Protein AF-A0A1W9L5U1-F1 (afdb_monomer_lite)

Radius of gyration: 12.5 Å; chains: 1; bounding box: 28×18×36 Å

pLDDT: mean 91.66, std 10.47, range [49.38, 98.25]

Structure (mmCIF, N/CA/C/O backbone):
data_AF-A0A1W9L5U1-F1
#
_entry.id   AF-A0A1W9L5U1-F1
#
loop_
_atom_site.group_PDB
_atom_site.id
_atom_site.type_symbol
_atom_site.label_atom_id
_atom_site.label_alt_id
_atom_site.label_comp_id
_atom_site.label_asym_id
_atom_site.label_entity_id
_atom_site.label_seq_id
_atom_site.pdbx_PDB_ins_code
_atom_site.Cartn_x
_atom_site.Cartn_y
_atom_site.Cartn_z
_atom_site.occupancy
_atom_site.B_iso_or_equiv
_atom_site.auth_seq_id
_atom_site.auth_comp_id
_atom_site.auth_asym_id
_atom_site.auth_atom_id
_atom_site.pdbx_PDB_model_num
ATOM 1 N N . MET A 1 1 ? -11.124 -7.951 22.364 1.00 72.00 1 MET A N 1
ATOM 2 C CA . MET A 1 1 ? -10.835 -6.508 22.192 1.00 72.00 1 MET A CA 1
ATOM 3 C C . MET A 1 1 ? -10.943 -6.167 20.716 1.00 72.00 1 MET A C 1
ATOM 5 O O . MET A 1 1 ? -10.597 -7.020 19.907 1.00 72.00 1 MET A O 1
ATOM 9 N N . LYS A 1 2 ? -11.445 -4.977 20.364 1.00 84.94 2 LYS A N 1
ATOM 10 C CA . LYS A 1 2 ? -11.468 -4.510 18.969 1.00 84.94 2 LYS A CA 1
ATOM 11 C C . LYS A 1 2 ? -10.055 -4.074 18.569 1.00 84.94 2 LYS A C 1
ATOM 13 O O . LYS A 1 2 ? -9.394 -3.409 19.364 1.00 84.94 2 LYS A O 1
ATOM 18 N N . ARG A 1 3 ? -9.595 -4.473 17.382 1.00 94.25 3 ARG A N 1
ATOM 19 C CA . ARG A 1 3 ? -8.297 -4.038 16.851 1.00 94.25 3 ARG A CA 1
ATOM 20 C C . ARG A 1 3 ? -8.384 -2.576 16.398 1.00 94.25 3 ARG A C 1
ATOM 22 O O . ARG A 1 3 ? -9.452 -2.159 15.943 1.00 94.25 3 ARG A O 1
ATOM 29 N N . PRO A 1 4 ? -7.303 -1.790 16.523 1.00 97.50 4 PRO A N 1
ATOM 30 C CA . PRO A 1 4 ? -7.247 -0.470 15.911 1.00 97.50 4 PRO A CA 1
ATOM 31 C C . PRO A 1 4 ? -7.423 -0.574 14.392 1.00 97.50 4 PRO A C 1
ATOM 33 O O . PRO A 1 4 ? -7.017 -1.554 13.764 1.00 97.50 4 PRO A O 1
ATOM 36 N N . THR A 1 5 ? -8.042 0.445 13.809 1.00 97.81 5 THR A N 1
ATOM 37 C CA . THR A 1 5 ? -8.284 0.532 12.369 1.00 97.81 5 THR A CA 1
ATOM 38 C C . THR A 1 5 ? -7.235 1.420 11.717 1.00 97.81 5 THR A C 1
ATOM 40 O O . THR A 1 5 ? -6.956 2.503 12.233 1.00 97.81 5 THR A O 1
ATOM 43 N N . VAL A 1 6 ? -6.710 1.007 10.567 1.00 97.50 6 VAL A N 1
ATOM 44 C CA . VAL A 1 6 ? -5.849 1.841 9.719 1.00 97.50 6 VAL A CA 1
ATOM 45 C C . VAL A 1 6 ? -6.411 1.888 8.309 1.00 97.50 6 VAL A C 1
ATOM 47 O O . VAL A 1 6 ? -6.912 0.888 7.795 1.00 97.50 6 VAL A O 1
ATOM 50 N N . TYR A 1 7 ? -6.326 3.061 7.697 1.00 97.94 7 TYR A N 1
ATOM 51 C CA . TYR A 1 7 ? -6.646 3.259 6.293 1.00 97.94 7 TYR A CA 1
ATOM 52 C C . TYR A 1 7 ? -5.341 3.439 5.525 1.00 97.94 7 TYR A C 1
ATOM 54 O O . TYR A 1 7 ? -4.493 4.227 5.949 1.00 97.94 7 TYR A O 1
ATOM 62 N N . LEU A 1 8 ? -5.168 2.702 4.431 1.00 97.50 8 LEU A N 1
ATOM 63 C CA . LEU A 1 8 ? -3.973 2.783 3.601 1.00 97.50 8 LEU A CA 1
ATOM 64 C C . LEU A 1 8 ? -4.298 3.470 2.277 1.00 97.50 8 LEU A C 1
ATOM 66 O O . LEU A 1 8 ? -5.229 3.084 1.576 1.00 97.50 8 LEU A O 1
ATOM 70 N N . ASP A 1 9 ? -3.489 4.469 1.949 1.00 96.94 9 ASP A N 1
ATOM 71 C CA . ASP A 1 9 ? -3.404 5.051 0.614 1.00 96.94 9 ASP A CA 1
ATOM 72 C C . ASP A 1 9 ? -2.664 4.101 -0.343 1.00 96.94 9 ASP A C 1
ATOM 74 O O . ASP A 1 9 ? -1.821 3.327 0.117 1.00 96.94 9 ASP A O 1
ATOM 78 N N . THR A 1 10 ? -2.935 4.183 -1.652 1.00 96.38 10 THR A N 1
ATOM 79 C CA . THR A 1 10 ? -2.373 3.323 -2.714 1.00 96.38 10 THR A CA 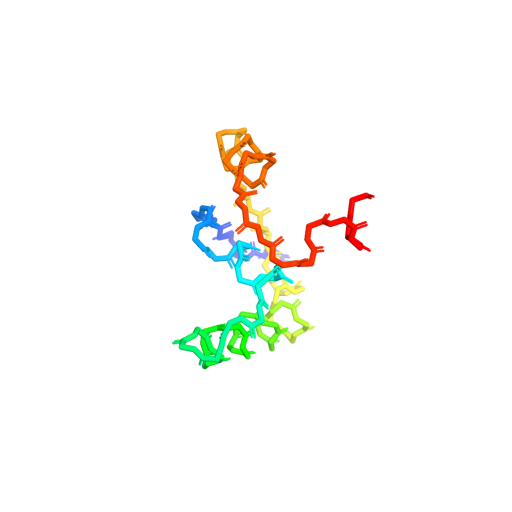1
ATOM 80 C C . THR A 1 10 ? -0.855 3.205 -2.674 1.00 96.38 10 THR A C 1
ATOM 82 O O . THR A 1 10 ? -0.306 2.137 -2.960 1.00 96.38 10 THR A O 1
ATOM 85 N N . THR A 1 11 ? -0.163 4.276 -2.289 1.00 95.38 11 THR A N 1
ATOM 86 C CA . THR A 1 11 ? 1.301 4.293 -2.204 1.00 95.38 11 THR A CA 1
ATOM 87 C C . THR A 1 11 ? 1.847 3.144 -1.353 1.00 95.38 11 THR A C 1
ATOM 89 O O . THR A 1 11 ? 2.792 2.481 -1.773 1.00 95.38 11 THR A O 1
ATOM 92 N N . ILE A 1 12 ? 1.218 2.819 -0.220 1.00 96.44 12 ILE A N 1
ATOM 93 C CA . ILE A 1 12 ? 1.683 1.759 0.684 1.00 96.44 12 ILE A CA 1
ATOM 94 C C . ILE A 1 12 ? 1.585 0.356 0.059 1.00 96.44 12 ILE A C 1
ATOM 96 O O . ILE A 1 12 ? 2.629 -0.281 -0.093 1.00 96.44 12 ILE A O 1
ATOM 100 N N . PRO A 1 13 ? 0.401 -0.158 -0.336 1.00 95.62 13 PRO A N 1
ATOM 101 C CA . PRO A 1 13 ? 0.304 -1.469 -0.961 1.00 95.62 13 PRO A CA 1
ATOM 102 C C . PRO A 1 13 ? 1.012 -1.530 -2.320 1.00 95.62 13 PRO A C 1
ATOM 104 O O . PRO A 1 13 ? 1.419 -2.619 -2.709 1.00 95.62 13 PRO A O 1
ATOM 107 N N . SER A 1 14 ? 1.235 -0.409 -3.023 1.00 95.44 14 SER A N 1
ATOM 108 C CA . SER A 1 14 ? 1.969 -0.428 -4.299 1.00 95.44 14 SER A CA 1
ATOM 109 C C . SER A 1 14 ? 3.399 -0.961 -4.157 1.00 95.44 14 SER A C 1
ATOM 111 O O . SER A 1 14 ? 3.864 -1.713 -5.012 1.00 95.44 14 SER A O 1
ATOM 113 N N . TYR A 1 15 ? 4.060 -0.692 -3.025 1.00 96.12 15 TYR A N 1
ATOM 114 C CA . TYR A 1 15 ? 5.399 -1.212 -2.739 1.00 96.12 15 TYR A CA 1
ATOM 115 C C . TYR A 1 15 ? 5.441 -2.734 -2.541 1.00 96.12 15 TYR A C 1
ATOM 117 O O . TYR A 1 15 ? 6.519 -3.322 -2.589 1.00 96.12 15 TYR A O 1
ATOM 125 N N . LEU A 1 16 ? 4.299 -3.403 -2.342 1.00 94.50 16 LEU A N 1
ATOM 126 C CA . LEU A 1 16 ? 4.257 -4.870 -2.319 1.00 94.50 16 LEU A CA 1
ATOM 127 C C . LEU A 1 16 ? 4.541 -5.471 -3.702 1.00 94.50 16 LEU A C 1
ATOM 129 O O . LEU A 1 16 ? 5.032 -6.596 -3.777 1.00 94.50 16 LEU A O 1
ATOM 133 N N . PHE A 1 17 ? 4.276 -4.712 -4.768 1.00 93.25 17 PHE A N 1
ATOM 134 C CA . PHE A 1 17 ? 4.453 -5.116 -6.165 1.00 93.25 17 PHE A CA 1
ATOM 135 C C . PHE A 1 17 ? 5.728 -4.539 -6.800 1.00 93.25 17 PHE A C 1
ATOM 137 O O . PHE A 1 17 ? 6.001 -4.795 -7.974 1.00 93.25 17 PHE A O 1
ATOM 144 N N . ASP A 1 18 ? 6.499 -3.752 -6.045 1.00 93.38 18 ASP A N 1
ATOM 145 C CA . ASP A 1 18 ? 7.693 -3.063 -6.530 1.00 93.38 18 ASP A CA 1
ATOM 146 C C . ASP A 1 18 ? 8.993 -3.746 -6.067 1.00 93.38 18 ASP A C 1
ATOM 148 O O . ASP A 1 18 ? 9.045 -4.459 -5.059 1.00 93.38 18 ASP A O 1
ATOM 152 N N . GLU A 1 19 ? 10.054 -3.528 -6.835 1.00 93.06 19 GLU A N 1
ATOM 153 C CA . GLU A 1 19 ? 11.410 -4.049 -6.615 1.00 93.06 19 GLU A CA 1
ATOM 154 C C . GLU A 1 19 ? 12.502 -3.120 -7.168 1.00 93.06 19 GLU A C 1
ATOM 156 O O . GLU A 1 19 ? 13.681 -3.473 -7.154 1.00 93.06 19 GLU A O 1
ATOM 161 N N . ARG A 1 20 ? 12.129 -1.928 -7.652 1.00 93.12 20 ARG A N 1
ATOM 162 C CA . ARG A 1 20 ? 13.075 -0.927 -8.147 1.00 93.12 20 ARG A CA 1
ATOM 163 C C . ARG A 1 20 ? 14.055 -0.544 -7.039 1.00 93.12 20 ARG A C 1
ATOM 165 O O . ARG A 1 20 ? 13.650 -0.286 -5.902 1.00 93.12 20 ARG A O 1
ATOM 172 N N . GLU A 1 21 ? 15.347 -0.495 -7.360 1.00 95.38 21 GLU A N 1
ATOM 173 C CA . GLU A 1 21 ? 16.410 -0.303 -6.361 1.00 95.38 21 GLU A CA 1
ATOM 174 C C . GLU A 1 21 ? 16.265 1.044 -5.631 1.00 95.38 21 GLU A C 1
ATOM 176 O O . GLU A 1 21 ? 16.496 1.120 -4.426 1.00 95.38 21 GLU A O 1
ATOM 181 N N . GLU A 1 22 ? 15.783 2.087 -6.311 1.00 96.94 22 GLU A N 1
ATOM 182 C CA . GLU A 1 22 ? 15.508 3.396 -5.714 1.00 96.94 22 GLU A CA 1
ATOM 183 C C . GLU A 1 22 ? 14.377 3.380 -4.667 1.00 96.94 22 GLU A C 1
ATOM 185 O O . GLU A 1 22 ? 14.318 4.269 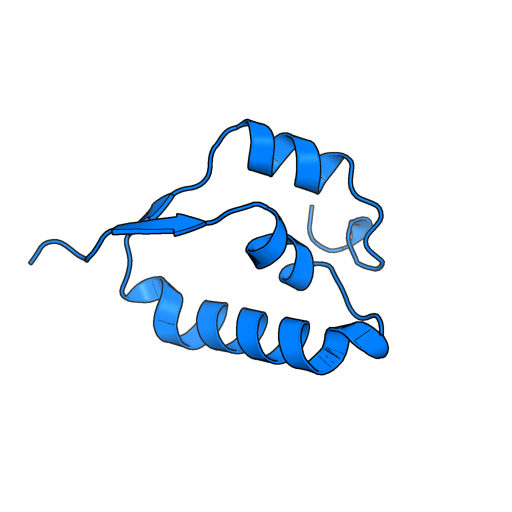-3.817 1.00 96.94 22 GLU A O 1
ATOM 190 N N . LEU A 1 23 ? 13.508 2.361 -4.682 1.00 96.56 23 LEU A N 1
ATOM 191 C CA . LEU A 1 23 ? 12.397 2.182 -3.737 1.00 96.56 23 LEU A CA 1
ATOM 192 C C . LEU A 1 23 ? 12.661 1.090 -2.693 1.00 96.56 23 LEU A C 1
ATOM 194 O O . LEU A 1 23 ? 11.815 0.841 -1.832 1.00 96.56 23 LEU A O 1
ATOM 198 N N . LYS A 1 24 ? 13.828 0.443 -2.722 1.00 97.50 24 LYS A N 1
ATOM 199 C CA . LYS A 1 24 ? 14.134 -0.760 -1.935 1.00 97.50 24 LYS A CA 1
ATOM 200 C C . LYS A 1 24 ? 13.869 -0.631 -0.440 1.00 97.50 24 LYS A C 1
ATOM 202 O O . LYS A 1 24 ? 13.297 -1.540 0.156 1.00 97.50 24 LYS A O 1
ATOM 207 N N . THR A 1 25 ? 14.232 0.499 0.166 1.00 98.25 25 THR A N 1
ATOM 208 C CA . THR A 1 25 ? 13.974 0.750 1.593 1.00 98.25 25 THR A CA 1
ATOM 209 C C . THR A 1 25 ? 12.475 0.767 1.897 1.00 98.25 25 THR A C 1
ATOM 211 O O . THR A 1 25 ? 12.043 0.186 2.889 1.00 98.25 25 THR A O 1
ATOM 214 N N . LEU A 1 26 ? 11.666 1.387 1.033 1.00 98.00 26 LEU A N 1
ATOM 215 C CA . LEU A 1 26 ? 10.211 1.459 1.200 1.00 98.00 26 LEU A CA 1
ATOM 216 C C . LEU A 1 26 ? 9.567 0.090 0.976 1.00 98.00 26 LEU A C 1
ATOM 218 O O . LEU A 1 26 ? 8.751 -0.338 1.786 1.00 98.00 26 LEU A O 1
ATOM 222 N N . VAL A 1 27 ? 10.002 -0.638 -0.056 1.00 97.50 27 VAL A N 1
ATOM 223 C CA . VAL A 1 27 ? 9.593 -2.029 -0.305 1.00 97.50 27 VAL A CA 1
ATOM 224 C C . VAL A 1 27 ? 9.884 -2.910 0.908 1.00 97.50 27 VAL A C 1
ATOM 226 O O . VAL A 1 27 ? 9.011 -3.660 1.347 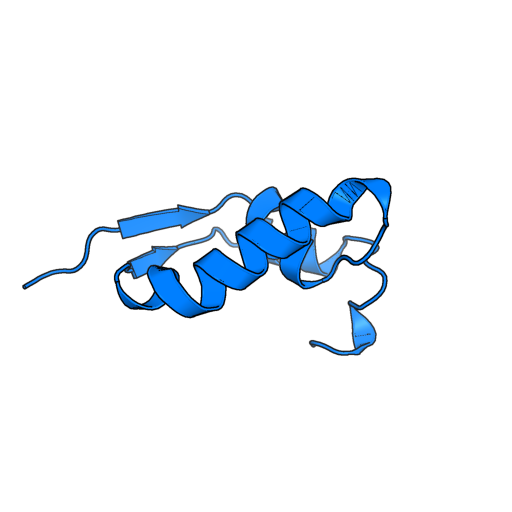1.00 97.50 27 VAL A O 1
ATOM 229 N N . GLN A 1 28 ? 11.082 -2.801 1.486 1.00 98.12 28 GLN A N 1
ATOM 230 C CA . GLN A 1 28 ? 11.471 -3.573 2.663 1.00 98.12 28 GLN A CA 1
ATOM 231 C C . GLN A 1 28 ? 10.589 -3.245 3.874 1.00 98.12 28 GLN A C 1
ATOM 233 O O . GLN A 1 28 ? 10.053 -4.164 4.493 1.00 98.12 28 GLN A O 1
ATOM 238 N N . ILE A 1 29 ? 10.408 -1.959 4.191 1.00 98.12 29 ILE A N 1
ATOM 239 C CA . ILE A 1 29 ? 9.588 -1.521 5.330 1.00 98.12 29 ILE A CA 1
ATOM 240 C C . ILE A 1 29 ? 8.141 -1.986 5.157 1.00 98.12 29 ILE A C 1
ATOM 242 O O . ILE A 1 29 ? 7.565 -2.554 6.086 1.00 98.12 29 ILE A O 1
ATOM 246 N N . THR A 1 30 ? 7.564 -1.803 3.967 1.00 97.81 30 THR A N 1
ATOM 247 C CA . THR A 1 30 ? 6.192 -2.228 3.680 1.00 97.81 30 THR A CA 1
ATOM 248 C C . THR A 1 30 ? 6.047 -3.737 3.831 1.00 97.81 30 THR A C 1
ATOM 250 O O . THR A 1 30 ? 5.125 -4.178 4.510 1.00 97.81 30 THR A O 1
ATOM 253 N N . LYS A 1 31 ? 6.953 -4.545 3.259 1.00 97.06 31 LYS A N 1
ATOM 254 C CA . LYS A 1 31 ? 6.894 -6.015 3.367 1.00 97.06 31 LYS A CA 1
ATOM 255 C C . LYS A 1 31 ? 7.036 -6.493 4.813 1.00 97.06 31 LYS A C 1
ATOM 257 O O . LYS A 1 31 ? 6.295 -7.385 5.222 1.00 97.06 31 LYS A O 1
ATOM 262 N N . GLN A 1 32 ? 7.929 -5.878 5.589 1.00 98.25 32 GLN A N 1
ATOM 263 C CA . GLN A 1 32 ? 8.089 -6.189 7.009 1.00 98.25 32 GLN A CA 1
ATOM 264 C C . GLN A 1 32 ? 6.811 -5.864 7.794 1.00 98.25 32 GLN A C 1
ATOM 266 O O . GLN A 1 32 ? 6.254 -6.744 8.447 1.00 98.25 32 GLN A O 1
ATOM 271 N N . TRP A 1 33 ? 6.288 -4.639 7.670 1.00 97.94 33 TRP A N 1
ATOM 272 C CA . TRP A 1 33 ? 5.042 -4.245 8.333 1.00 97.94 33 TRP A CA 1
ATOM 273 C C . TRP A 1 33 ? 3.870 -5.145 7.921 1.00 97.94 33 TRP A C 1
ATOM 275 O O . TRP A 1 33 ? 3.059 -5.539 8.759 1.00 97.94 33 TRP A O 1
ATOM 285 N N . TRP A 1 34 ? 3.798 -5.525 6.641 1.00 97.19 34 TRP A N 1
ATOM 286 C CA . TRP A 1 34 ? 2.737 -6.387 6.123 1.00 97.19 34 TRP A CA 1
ATOM 287 C C . TRP A 1 34 ? 2.737 -7.782 6.760 1.00 97.19 34 TRP A C 1
ATOM 289 O O . TRP A 1 34 ? 1.666 -8.347 6.994 1.00 97.19 34 TRP A O 1
ATOM 299 N N . GLY A 1 35 ? 3.922 -8.331 7.038 1.00 96.94 35 GLY A N 1
ATOM 300 C CA . GLY A 1 35 ? 4.088 -9.641 7.667 1.00 96.94 35 GLY A CA 1
ATOM 301 C C . GLY A 1 35 ? 3.947 -9.619 9.190 1.00 96.94 35 GLY A C 1
ATOM 302 O O . GLY A 1 35 ? 3.304 -10.502 9.755 1.00 96.94 35 GLY A O 1
ATOM 303 N N . GLU A 1 36 ? 4.527 -8.616 9.849 1.00 98.00 36 GLU A N 1
ATOM 304 C CA . GLU A 1 36 ? 4.691 -8.589 11.310 1.00 98.00 36 GLU A CA 1
ATOM 305 C C . GLU A 1 36 ? 3.571 -7.808 12.017 1.00 98.00 36 GLU A C 1
ATOM 307 O O . GLU A 1 36 ? 3.001 -8.265 13.010 1.00 98.00 36 GLU A O 1
ATOM 312 N N . GLU A 1 37 ? 3.199 -6.647 11.480 1.00 96.62 37 GLU A N 1
ATOM 313 C CA . GLU A 1 37 ? 2.356 -5.673 12.181 1.00 96.62 37 GLU A CA 1
ATOM 314 C C . GLU A 1 37 ? 0.905 -5.681 11.689 1.00 96.62 37 GLU A C 1
ATOM 316 O O . GLU A 1 37 ? -0.025 -5.610 12.494 1.00 96.62 37 GLU A O 1
ATOM 321 N N . ARG A 1 38 ? 0.675 -5.852 10.379 1.00 96.44 38 ARG A N 1
ATOM 322 C CA . ARG A 1 38 ? -0.665 -5.878 9.758 1.00 96.44 38 ARG A CA 1
ATOM 323 C C . ARG A 1 38 ? -1.693 -6.751 10.498 1.00 96.44 38 ARG A C 1
ATOM 325 O O . ARG A 1 38 ? -2.838 -6.309 10.612 1.00 96.44 38 ARG A O 1
ATOM 332 N N . PRO A 1 39 ? -1.370 -7.961 11.019 1.00 96.44 39 PRO A N 1
ATOM 333 C CA . PRO A 1 39 ? -2.346 -8.793 11.736 1.00 96.44 39 PRO A CA 1
ATOM 334 C C . PRO A 1 39 ? -2.971 -8.118 12.970 1.00 96.44 39 PRO A C 1
ATOM 336 O O . PRO A 1 39 ? -4.087 -8.475 13.371 1.00 96.44 39 PRO A O 1
ATOM 339 N N . GLN A 1 40 ? -2.276 -7.135 13.549 1.00 97.12 40 GLN A N 1
ATOM 340 C CA . GLN A 1 40 ? -2.705 -6.392 14.732 1.00 97.12 40 GLN A CA 1
ATOM 341 C C . GLN A 1 40 ? -3.768 -5.325 14.418 1.00 97.12 40 GLN A C 1
ATOM 343 O O . GLN A 1 40 ? -4.421 -4.831 15.338 1.00 97.12 40 GLN A O 1
ATOM 348 N N . PHE A 1 4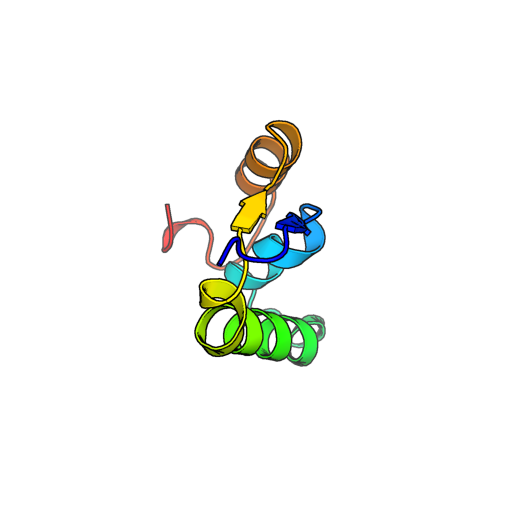1 ? -4.009 -5.022 13.138 1.00 97.50 41 PHE A N 1
ATOM 349 C CA . PHE A 1 41 ? -4.933 -3.981 12.690 1.00 97.50 41 PHE A CA 1
ATOM 350 C C . PHE A 1 41 ? -6.118 -4.538 11.891 1.00 97.50 41 PHE A C 1
ATOM 352 O O . PHE A 1 41 ? -6.062 -5.607 11.280 1.00 97.50 41 PHE A O 1
ATOM 359 N N . GLU A 1 42 ? -7.209 -3.775 11.867 1.00 97.69 42 GLU A N 1
ATOM 360 C CA . GLU A 1 42 ? -8.210 -3.850 10.801 1.00 97.69 42 GLU A CA 1
ATOM 361 C C . GLU A 1 42 ? -7.819 -2.858 9.701 1.00 97.69 42 GLU A C 1
ATOM 363 O O . GLU A 1 42 ? -7.812 -1.646 9.923 1.00 97.69 42 GLU A O 1
ATOM 368 N N . VAL A 1 43 ? -7.449 -3.380 8.532 1.00 97.31 43 VAL A N 1
ATOM 369 C CA . VAL A 1 43 ? -6.930 -2.587 7.413 1.00 97.31 43 VAL A CA 1
ATOM 370 C C . VAL A 1 43 ? -8.045 -2.306 6.414 1.00 97.31 43 VAL A C 1
ATOM 372 O O . VAL A 1 43 ? -8.715 -3.234 5.964 1.00 97.31 43 VAL A O 1
ATOM 375 N N . TYR A 1 44 ? -8.198 -1.037 6.050 1.00 97.88 44 TYR A N 1
ATOM 376 C CA . TYR A 1 44 ? -9.138 -0.563 5.040 1.00 97.88 44 TYR A CA 1
ATOM 377 C C . TYR A 1 44 ? -8.390 0.160 3.914 1.00 97.88 44 TYR A C 1
ATOM 379 O O . T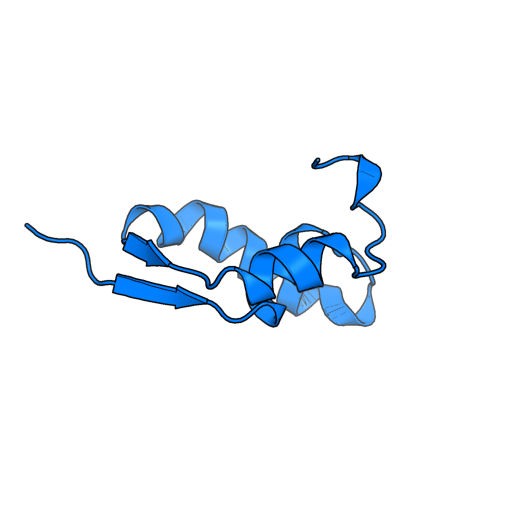YR A 1 44 ? -7.362 0.795 4.145 1.00 97.88 44 TYR A O 1
ATOM 387 N N . VAL A 1 45 ? -8.932 0.069 2.706 1.00 97.19 45 VAL A N 1
ATOM 388 C CA . VAL A 1 45 ? -8.536 0.824 1.507 1.00 97.19 45 VAL A CA 1
ATOM 389 C C . VAL A 1 45 ? -9.814 1.247 0.787 1.00 97.19 45 VAL A C 1
ATOM 391 O O . VAL A 1 45 ? -10.861 0.630 1.018 1.00 97.19 45 VAL A O 1
ATOM 394 N N . SER A 1 46 ? -9.767 2.275 -0.059 1.00 96.81 46 SER A N 1
ATOM 395 C CA . SER A 1 46 ? -10.904 2.585 -0.931 1.00 96.81 46 SER A CA 1
ATOM 396 C C . SER A 1 46 ? -10.896 1.742 -2.205 1.00 96.81 46 SER A C 1
ATOM 398 O O . SER A 1 46 ? -9.940 1.025 -2.511 1.00 96.81 46 SER A O 1
ATOM 400 N N . GLU A 1 47 ? -11.987 1.835 -2.961 1.00 95.75 47 GLU A N 1
ATOM 401 C CA . GLU A 1 47 ? -12.090 1.239 -4.291 1.00 95.75 47 GLU A CA 1
ATOM 402 C C . GLU A 1 47 ? -11.096 1.883 -5.271 1.00 95.75 47 GLU A C 1
ATOM 404 O O . GLU A 1 47 ? -10.472 1.182 -6.067 1.00 95.75 47 GLU A O 1
ATOM 409 N N . GLU A 1 48 ? -10.861 3.192 -5.159 1.00 95.19 48 GLU A N 1
ATOM 410 C CA . GLU A 1 48 ? -9.874 3.924 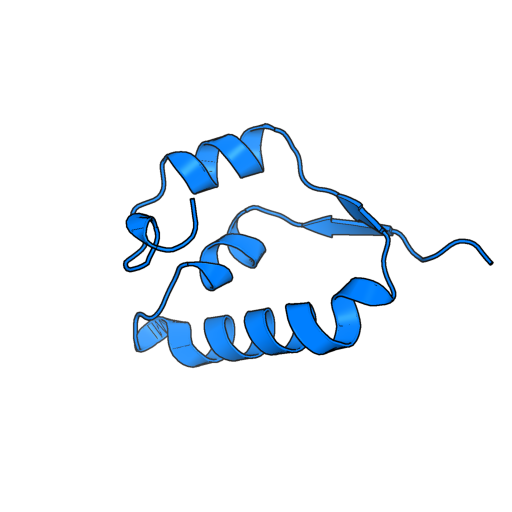-5.959 1.00 95.19 48 GLU A CA 1
ATOM 411 C C . GLU A 1 48 ? -8.462 3.373 -5.757 1.00 95.19 48 GLU A C 1
ATOM 413 O O . GLU A 1 48 ? -7.737 3.194 -6.734 1.00 95.19 48 GLU A O 1
ATOM 418 N N . THR A 1 49 ? -8.097 2.988 -4.529 1.00 95.31 49 THR A N 1
ATOM 419 C CA . THR A 1 49 ? -6.813 2.324 -4.273 1.00 95.31 49 THR A CA 1
ATOM 420 C C . THR A 1 49 ? -6.669 1.020 -5.056 1.00 95.31 49 THR A C 1
ATOM 422 O O . THR A 1 49 ? -5.608 0.749 -5.619 1.00 95.31 49 THR A O 1
ATOM 425 N N . LEU A 1 50 ? -7.729 0.214 -5.152 1.00 92.44 50 LEU A N 1
ATOM 426 C CA . LEU A 1 50 ? -7.699 -1.017 -5.947 1.00 92.44 50 LEU A CA 1
ATOM 427 C C . LEU A 1 50 ? -7.565 -0.716 -7.448 1.00 92.44 50 LEU A C 1
ATOM 429 O O . LEU A 1 50 ? -6.820 -1.404 -8.151 1.00 92.44 50 LEU A O 1
ATOM 433 N N . LEU A 1 51 ? -8.251 0.321 -7.937 1.00 93.69 51 LEU A N 1
ATOM 434 C CA . LEU A 1 51 ? -8.168 0.756 -9.333 1.00 93.69 51 LEU A CA 1
ATOM 435 C C . LEU A 1 51 ? -6.768 1.262 -9.690 1.00 93.69 51 LEU A C 1
ATOM 437 O O . LEU A 1 51 ? -6.233 0.870 -10.727 1.00 93.69 51 LEU A O 1
ATOM 441 N N . GLU A 1 52 ? -6.156 2.081 -8.838 1.00 92.25 52 GLU A N 1
ATOM 442 C CA . GLU A 1 52 ? -4.805 2.597 -9.053 1.00 92.25 52 GLU A CA 1
ATOM 443 C C . GLU A 1 52 ? -3.760 1.476 -9.047 1.00 92.25 52 GLU A C 1
ATOM 445 O O . GLU A 1 52 ? -2.926 1.425 -9.950 1.00 92.25 52 GLU A O 1
ATOM 450 N N . LEU A 1 53 ? -3.844 0.517 -8.114 1.00 91.62 53 LEU A N 1
ATOM 451 C CA . LEU A 1 53 ? -2.974 -0.668 -8.122 1.00 91.62 53 LEU A CA 1
ATOM 452 C C . LEU A 1 53 ? -3.138 -1.480 -9.416 1.00 91.62 53 LEU A C 1
ATOM 454 O O . LEU A 1 53 ? -2.163 -1.946 -10.010 1.00 91.62 53 LEU A O 1
ATOM 458 N N . ASN A 1 54 ? -4.369 -1.618 -9.907 1.00 87.75 54 ASN A N 1
ATOM 459 C CA . ASN A 1 54 ? -4.624 -2.321 -11.159 1.00 87.75 54 ASN A CA 1
ATOM 460 C C . ASN A 1 54 ? -4.209 -1.519 -12.406 1.00 87.75 54 ASN A C 1
ATOM 462 O O . ASN A 1 54 ? -4.045 -2.096 -13.479 1.00 87.75 54 ASN A O 1
ATOM 466 N N . GLN A 1 55 ? -3.995 -0.209 -12.311 1.00 88.62 55 GLN A N 1
ATOM 467 C CA . GLN A 1 55 ? -3.517 0.625 -13.421 1.00 88.62 55 GLN A CA 1
ATOM 468 C C . GLN A 1 55 ? -2.004 0.860 -13.378 1.00 88.62 55 GLN A C 1
ATOM 470 O O . GLN A 1 55 ? -1.387 1.054 -14.425 1.00 88.62 55 GLN A O 1
ATOM 475 N N . GLY A 1 56 ? -1.389 0.782 -12.198 1.00 82.94 56 GLY A N 1
ATOM 476 C CA . GLY A 1 56 ? 0.033 1.028 -12.005 1.00 82.94 56 GLY A CA 1
ATOM 477 C C . GLY A 1 56 ? 0.927 0.059 -12.780 1.00 82.94 56 GLY A C 1
ATOM 478 O O . GLY A 1 56 ? 0.558 -1.086 -13.055 1.00 82.94 56 GLY A O 1
ATOM 479 N N . ASN A 1 57 ? 2.113 0.536 -13.158 1.00 83.31 57 ASN A N 1
ATOM 480 C CA . ASN A 1 57 ? 3.140 -0.266 -13.817 1.00 83.31 57 ASN A CA 1
ATOM 481 C C . ASN A 1 57 ? 4.189 -0.695 -12.784 1.00 83.31 57 ASN A C 1
ATOM 483 O O . ASN A 1 57 ? 5.139 0.047 -12.507 1.00 83.31 57 ASN A O 1
ATOM 487 N N . TYR A 1 58 ? 3.990 -1.876 -12.205 1.00 84.12 58 TYR A N 1
ATOM 488 C CA . TYR A 1 58 ? 4.881 -2.454 -11.202 1.00 84.12 58 TYR A CA 1
ATOM 489 C C . TYR A 1 58 ? 5.585 -3.681 -11.781 1.00 84.12 58 TYR A C 1
ATOM 491 O O . TYR A 1 58 ? 4.914 -4.470 -12.454 1.00 84.12 58 TYR A O 1
ATOM 499 N N . PRO A 1 59 ? 6.890 -3.868 -11.518 1.00 80.44 59 PRO A N 1
ATOM 500 C CA . PRO A 1 59 ? 7.643 -4.997 -12.062 1.00 80.44 59 PRO A CA 1
ATOM 501 C C . PRO A 1 59 ? 6.985 -6.361 -11.803 1.00 80.44 59 PRO A C 1
ATOM 503 O O . PRO A 1 59 ? 6.888 -7.165 -12.722 1.00 80.44 59 PRO A O 1
ATOM 506 N N . ASN A 1 60 ? 6.422 -6.570 -10.605 1.00 80.19 60 ASN A N 1
ATOM 507 C CA . ASN A 1 60 ? 5.870 -7.866 -10.188 1.00 80.19 60 ASN A CA 1
ATOM 508 C C . ASN A 1 60 ? 4.342 -7.953 -10.284 1.00 80.19 60 ASN A C 1
ATOM 510 O O . ASN A 1 60 ? 3.719 -8.839 -9.700 1.00 80.19 60 ASN A O 1
ATOM 514 N N . LYS A 1 61 ? 3.698 -7.045 -11.025 1.00 68.56 61 LYS A N 1
ATOM 515 C CA . LYS A 1 61 ? 2.231 -7.004 -11.122 1.00 68.56 61 LYS A CA 1
ATOM 516 C C . LYS A 1 61 ? 1.620 -8.307 -11.654 1.00 68.56 61 LYS A C 1
ATOM 518 O O . LYS A 1 61 ? 0.528 -8.673 -11.237 1.00 68.56 61 LYS A O 1
ATOM 523 N N . SER A 1 62 ? 2.313 -9.006 -12.553 1.00 66.00 62 SER A N 1
ATOM 524 C CA . SER A 1 62 ? 1.854 -10.270 -13.145 1.00 66.00 62 SER A CA 1
ATOM 525 C C . SER A 1 62 ? 2.034 -11.497 -12.249 1.00 66.00 62 SER A C 1
ATOM 527 O O . SER A 1 62 ? 1.517 -12.554 -12.586 1.00 66.00 62 SER A O 1
ATOM 529 N N . GLU A 1 63 ? 2.781 -11.391 -11.149 1.00 63.91 63 GLU A N 1
ATOM 530 C CA . GLU A 1 63 ? 3.082 -12.534 -10.272 1.00 63.91 63 GLU A CA 1
ATOM 531 C C . GLU A 1 63 ? 2.131 -12.639 -9.072 1.00 63.91 63 GLU A C 1
ATOM 533 O O . GLU A 1 63 ? 2.099 -13.663 -8.392 1.00 63.91 63 GLU A O 1
ATOM 538 N N . VAL A 1 64 ? 1.371 -11.575 -8.794 1.00 56.66 64 VAL A N 1
ATOM 539 C CA . VAL A 1 64 ? 0.620 -11.410 -7.538 1.00 56.66 64 VAL A CA 1
ATOM 540 C C . VAL A 1 64 ? -0.904 -11.333 -7.754 1.00 56.66 64 VAL A C 1
ATOM 542 O O . VAL A 1 64 ? -1.646 -11.422 -6.777 1.00 56.66 64 VAL A O 1
ATOM 545 N N . LEU A 1 65 ? -1.385 -11.200 -8.999 1.00 49.38 65 LEU A N 1
ATOM 546 C CA . LEU A 1 65 ? -2.817 -11.147 -9.348 1.00 49.38 65 LEU A CA 1
ATOM 547 C C . LEU A 1 65 ? -3.336 -12.457 -9.950 1.00 49.38 65 LEU A C 1
ATOM 549 O O . LEU A 1 65 ? -2.683 -12.978 -10.880 1.00 49.38 65 LEU A O 1
#

Foldseek 3Di:
DAAAADEDALVLVLLCLADPPVCPVSVVVSVCCVPPPVVRYHYHYDPVSVVCSVVDDHPRSVVPD

Secondary structure (DSSP, 8-state):
-PPPEEE--THHHHTTS---GGGHHHHHHHHHHHHHTGGGSEEE--HHHHHHHHHS--TTHHHH-

Sequence (65 aa):
MKRPTVYLDTTIPSYLFDEREELKTLVQITKQWWGEERPQFEVYVSEETLLELNQGNYPNKSEVL